Protein AF-A0A7C3WSU0-F1 (afdb_monomer_lite)

Structure (mmCIF, N/CA/C/O backbone):
data_AF-A0A7C3WSU0-F1
#
_entry.id   AF-A0A7C3WSU0-F1
#
loop_
_atom_site.group_PDB
_atom_site.id
_atom_site.type_symbol
_atom_site.label_atom_id
_atom_site.label_alt_id
_atom_site.label_comp_id
_atom_site.label_asym_id
_atom_site.label_entity_id
_atom_site.label_seq_id
_atom_site.pdbx_PDB_ins_code
_atom_site.Cartn_x
_atom_site.Cartn_y
_atom_site.Cartn_z
_atom_site.occupancy
_atom_site.B_iso_or_equiv
_atom_site.auth_seq_id
_atom_site.auth_comp_id
_atom_site.auth_asym_id
_atom_site.auth_atom_id
_atom_site.pdbx_PDB_model_num
ATOM 1 N N . MET A 1 1 ? 12.229 -2.078 14.848 1.00 56.19 1 MET A N 1
ATOM 2 C CA . MET A 1 1 ? 11.170 -2.334 13.840 1.00 56.19 1 MET A CA 1
ATOM 3 C C . MET A 1 1 ? 11.058 -1.104 12.958 1.00 56.19 1 MET A C 1
ATOM 5 O O . MET A 1 1 ? 10.779 -0.044 13.501 1.00 56.19 1 MET A O 1
ATOM 9 N N . SER A 1 2 ? 11.312 -1.209 11.651 1.00 75.44 2 SER A N 1
ATOM 10 C CA . SER A 1 2 ? 11.126 -0.079 10.735 1.00 75.44 2 SER A CA 1
ATOM 11 C C . SER A 1 2 ? 9.689 -0.056 10.209 1.00 75.44 2 SER A C 1
ATOM 13 O O . SER A 1 2 ? 9.094 -1.095 9.912 1.00 75.44 2 SER A O 1
ATOM 15 N N . ALA A 1 3 ? 9.118 1.141 10.139 1.00 80.38 3 ALA A N 1
ATOM 16 C CA . ALA A 1 3 ? 7.867 1.410 9.452 1.00 80.38 3 ALA A CA 1
ATOM 17 C C . ALA A 1 3 ? 8.129 2.562 8.477 1.00 80.38 3 ALA A C 1
ATOM 19 O O . ALA A 1 3 ? 8.722 3.568 8.869 1.00 80.38 3 ALA A O 1
ATOM 20 N N . ARG A 1 4 ? 7.731 2.403 7.214 1.00 86.62 4 ARG A N 1
ATOM 21 C CA . ARG A 1 4 ? 7.908 3.410 6.163 1.00 86.62 4 ARG A CA 1
ATOM 22 C C . ARG A 1 4 ? 6.550 3.978 5.780 1.00 86.62 4 ARG A C 1
ATOM 24 O O . ARG A 1 4 ? 5.671 3.230 5.365 1.00 86.62 4 ARG A O 1
ATOM 31 N N . SER A 1 5 ? 6.390 5.292 5.912 1.00 88.31 5 SER A N 1
ATOM 32 C CA . SER A 1 5 ? 5.204 5.997 5.415 1.00 88.31 5 SER A CA 1
ATOM 33 C C . SER A 1 5 ? 5.299 6.158 3.901 1.00 88.31 5 SER A C 1
ATOM 35 O O . SER A 1 5 ? 6.313 6.658 3.425 1.00 88.31 5 SER A O 1
ATOM 37 N N . LEU A 1 6 ? 4.266 5.748 3.168 1.00 88.38 6 LEU A N 1
ATOM 38 C CA . LEU A 1 6 ? 4.183 5.845 1.705 1.00 88.38 6 LEU A CA 1
ATOM 39 C C . LEU A 1 6 ? 3.378 7.061 1.228 1.00 88.38 6 LEU A C 1
ATOM 41 O O . LEU A 1 6 ? 3.475 7.437 0.064 1.00 88.38 6 LEU A O 1
ATOM 45 N N . GLY A 1 7 ? 2.578 7.664 2.111 1.00 91.31 7 GLY A N 1
ATOM 46 C CA . GLY A 1 7 ? 1.758 8.827 1.784 1.00 91.31 7 GLY A CA 1
ATOM 47 C C . GLY A 1 7 ? 0.431 8.874 2.525 1.00 91.31 7 GLY A C 1
ATOM 48 O O . GLY A 1 7 ? 0.243 8.178 3.529 1.00 91.31 7 GLY A O 1
ATOM 49 N N . ARG A 1 8 ? -0.475 9.725 2.043 1.00 92.88 8 ARG A N 1
ATOM 50 C CA . ARG A 1 8 ? -1.851 9.859 2.542 1.00 92.88 8 ARG A CA 1
ATOM 51 C C . ARG A 1 8 ? -2.804 9.065 1.661 1.00 92.88 8 ARG A C 1
ATOM 53 O O . ARG A 1 8 ? -2.611 8.981 0.449 1.00 92.88 8 ARG A O 1
ATOM 60 N N . GLY A 1 9 ? -3.828 8.485 2.269 1.00 92.44 9 GLY A N 1
ATOM 61 C CA . GLY A 1 9 ? -4.791 7.633 1.587 1.00 92.44 9 GLY A CA 1
ATOM 62 C C . GLY A 1 9 ? -6.079 7.449 2.375 1.00 92.44 9 GLY A C 1
ATOM 63 O O . GLY A 1 9 ? -6.154 7.821 3.546 1.00 92.44 9 GLY 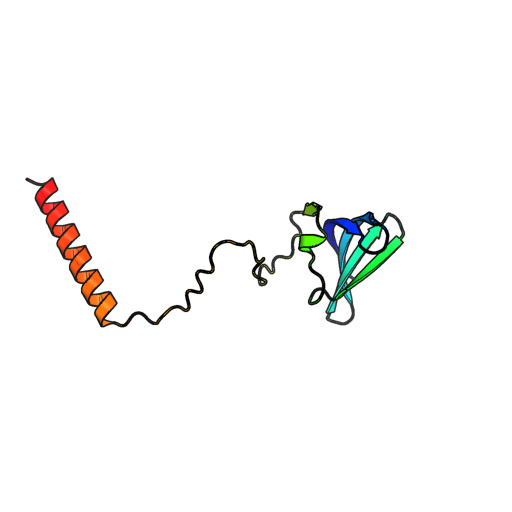A O 1
ATOM 64 N N . VAL A 1 10 ? -7.088 6.860 1.736 1.00 92.00 10 VAL A N 1
ATOM 65 C CA . VAL A 1 10 ? -8.364 6.533 2.390 1.00 92.00 10 VAL A CA 1
ATOM 66 C C . VAL A 1 10 ? -8.309 5.106 2.909 1.00 92.00 10 VAL A C 1
ATOM 68 O O . VAL A 1 10 ? -7.942 4.176 2.191 1.00 92.00 10 VAL A O 1
ATOM 71 N N . CYS A 1 11 ? -8.673 4.916 4.173 1.00 93.31 11 CYS A N 1
ATOM 72 C CA . CYS A 1 11 ? -8.697 3.593 4.767 1.00 93.31 11 CYS A CA 1
ATOM 73 C C . CYS A 1 11 ? -9.918 2.798 4.292 1.00 93.31 11 CYS A C 1
ATOM 75 O O . CYS A 1 11 ? -11.046 3.204 4.568 1.00 93.31 11 CYS A O 1
ATOM 77 N N . PRO A 1 12 ? -9.738 1.612 3.688 1.00 92.62 12 PRO A N 1
ATOM 78 C CA . PRO A 1 12 ? -10.858 0.799 3.218 1.00 92.62 12 PRO A CA 1
ATOM 79 C C . PRO A 1 12 ? -11.663 0.182 4.371 1.00 92.62 12 PRO A C 1
ATOM 81 O O . PRO A 1 12 ? -12.747 -0.341 4.148 1.00 92.62 12 PRO A O 1
ATOM 84 N N . LYS A 1 13 ? -11.137 0.218 5.606 1.00 93.94 13 LYS A N 1
ATOM 85 C CA . LYS A 1 13 ? -11.818 -0.330 6.787 1.00 93.94 13 LYS A CA 1
ATOM 86 C C . LYS A 1 13 ? -12.759 0.654 7.469 1.00 93.94 13 LYS A C 1
ATOM 88 O O . LYS A 1 13 ? -13.737 0.214 8.056 1.00 93.94 13 LYS A O 1
ATOM 93 N N . CYS A 1 14 ? -12.453 1.949 7.439 1.00 93.19 14 CYS A N 1
ATOM 94 C CA . CYS A 1 14 ? -13.235 2.954 8.165 1.00 93.19 14 CYS A CA 1
ATOM 95 C C . CYS A 1 14 ? -13.619 4.182 7.333 1.00 93.19 14 CYS A C 1
ATOM 97 O O . CYS A 1 14 ? -14.306 5.047 7.852 1.00 93.19 14 CYS A O 1
ATOM 99 N N . GLY A 1 15 ? -13.179 4.289 6.076 1.00 92.19 15 GLY A N 1
ATOM 100 C CA . GLY A 1 15 ? -13.494 5.415 5.186 1.00 92.19 15 GLY A CA 1
ATOM 101 C C . GLY A 1 15 ? -12.751 6.719 5.499 1.00 92.19 15 GLY A C 1
ATOM 102 O O . GLY A 1 15 ? -12.762 7.634 4.684 1.00 92.19 15 GLY A O 1
ATOM 103 N N . GLU A 1 16 ? -12.069 6.793 6.640 1.00 92.00 16 GLU A N 1
ATOM 104 C CA . GLU A 1 16 ? -11.299 7.963 7.066 1.00 92.00 16 GLU A CA 1
ATOM 105 C C . GLU A 1 16 ? -9.977 8.098 6.305 1.00 92.00 16 GLU A C 1
ATOM 107 O O . GLU A 1 16 ? -9.353 7.108 5.902 1.00 92.00 16 GLU A O 1
ATOM 112 N N . GLU A 1 17 ? -9.496 9.333 6.180 1.00 92.94 17 GLU A N 1
ATOM 113 C CA . GLU A 1 17 ? -8.153 9.592 5.674 1.00 92.94 17 GLU A CA 1
ATOM 114 C C . GLU A 1 17 ? -7.091 9.212 6.722 1.00 92.94 17 GLU A C 1
ATOM 116 O O . GLU A 1 17 ? -7.260 9.390 7.935 1.00 92.94 17 GLU A O 1
ATOM 121 N N . GLY A 1 18 ? -5.965 8.671 6.267 1.00 93.81 18 GLY A N 1
ATOM 122 C CA . GLY A 1 18 ? -4.847 8.317 7.129 1.00 93.81 18 GLY A CA 1
ATOM 123 C C . GLY A 1 18 ? -3.532 8.183 6.377 1.00 93.81 18 GLY A C 1
ATOM 124 O O . GLY A 1 18 ? -3.459 8.289 5.153 1.00 93.81 18 GLY A O 1
ATOM 125 N N . SER A 1 19 ? -2.461 7.944 7.128 1.00 94.12 19 SER A N 1
ATOM 126 C CA . SER A 1 19 ? -1.149 7.669 6.543 1.00 94.12 19 SER A CA 1
ATOM 127 C C . SER A 1 19 ? -1.049 6.196 6.165 1.00 94.12 19 SER A C 1
ATOM 129 O O . SER A 1 19 ? -1.189 5.332 7.032 1.00 94.12 19 SER A O 1
ATOM 131 N N . VAL A 1 20 ? -0.773 5.906 4.897 1.00 94.06 20 VAL A N 1
ATOM 132 C CA . VAL A 1 20 ? -0.479 4.550 4.421 1.00 94.06 20 VAL A CA 1
ATOM 133 C C . VAL A 1 20 ? 0.963 4.220 4.796 1.00 94.06 20 VAL A C 1
ATOM 135 O O . VAL A 1 20 ? 1.891 4.947 4.440 1.00 94.06 20 VAL A O 1
ATOM 138 N N . VAL A 1 21 ? 1.164 3.139 5.543 1.00 93.31 21 VAL A N 1
ATOM 139 C CA . VAL A 1 21 ? 2.460 2.754 6.108 1.00 93.31 21 VAL A CA 1
ATOM 140 C C . VAL A 1 21 ? 2.723 1.280 5.834 1.00 93.31 21 VAL A C 1
ATOM 142 O O . VAL A 1 21 ? 1.842 0.442 6.016 1.00 93.31 21 VAL A O 1
ATOM 145 N N . VAL A 1 22 ? 3.956 0.948 5.461 1.00 93.06 22 VAL A N 1
ATOM 146 C CA . VAL A 1 22 ? 4.429 -0.435 5.354 1.00 93.06 22 VAL A CA 1
ATOM 147 C C . VAL A 1 22 ? 5.328 -0.767 6.535 1.00 93.06 22 VAL A C 1
ATOM 149 O O . VAL A 1 22 ? 6.210 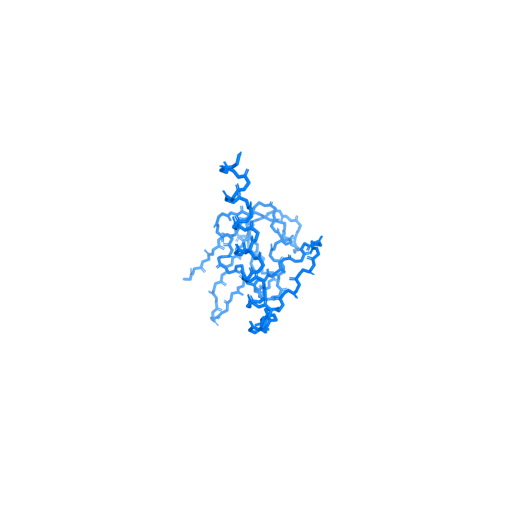0.016 6.898 1.00 93.06 22 VAL A O 1
ATOM 152 N N . LYS A 1 23 ? 5.108 -1.930 7.148 1.00 90.75 23 LYS A N 1
ATOM 153 C CA . LYS A 1 23 ? 5.899 -2.429 8.277 1.00 90.75 23 LYS A CA 1
ATOM 154 C C . LYS A 1 23 ? 6.477 -3.803 7.958 1.00 90.75 23 LYS A C 1
ATOM 156 O O . LYS A 1 23 ? 5.748 -4.691 7.519 1.00 90.75 23 LYS A O 1
ATOM 161 N N . TRP A 1 24 ? 7.762 -3.986 8.259 1.00 89.44 24 TRP A N 1
ATOM 162 C CA . TRP A 1 24 ? 8.425 -5.288 8.185 1.00 89.44 24 TRP A CA 1
ATOM 163 C C . TRP A 1 24 ? 8.226 -6.063 9.492 1.00 89.44 24 TRP A C 1
ATOM 165 O O . TRP A 1 24 ? 8.648 -5.610 10.563 1.00 89.44 24 TRP A O 1
ATOM 175 N N . VAL A 1 25 ? 7.582 -7.228 9.425 1.00 86.94 25 VAL A N 1
ATOM 176 C CA . VAL A 1 25 ? 7.328 -8.109 10.576 1.00 86.94 25 VAL A CA 1
ATOM 177 C C . VAL A 1 25 ? 7.579 -9.557 10.158 1.00 86.94 25 VAL A C 1
ATOM 179 O O . VAL A 1 25 ? 6.994 -10.034 9.192 1.00 86.94 25 VAL A O 1
ATOM 182 N N . GLY A 1 26 ? 8.458 -10.271 10.868 1.00 86.19 26 GLY A N 1
ATOM 183 C CA . GLY A 1 26 ? 8.680 -11.706 10.634 1.00 86.19 26 GLY A CA 1
ATOM 184 C C . GLY A 1 26 ? 9.103 -12.066 9.202 1.00 86.19 26 GLY A C 1
ATOM 185 O O . GLY A 1 26 ? 8.649 -13.072 8.669 1.00 86.19 26 GLY A O 1
ATOM 186 N N . GLY A 1 27 ? 9.917 -11.225 8.552 1.00 87.44 27 GLY A N 1
ATOM 187 C CA . GLY A 1 27 ? 10.397 -11.474 7.185 1.00 87.44 27 GLY A CA 1
ATOM 188 C C . GLY A 1 27 ? 9.420 -11.085 6.072 1.00 87.44 27 GLY A C 1
ATOM 189 O O . GLY A 1 27 ? 9.689 -11.380 4.912 1.00 87.44 27 GLY A O 1
ATOM 190 N N . LYS A 1 28 ? 8.291 -10.449 6.406 1.00 90.12 28 LYS A N 1
ATOM 191 C CA . LYS A 1 28 ? 7.267 -10.032 5.440 1.00 90.12 28 LYS A CA 1
ATOM 192 C C . LYS A 1 28 ? 6.868 -8.574 5.639 1.00 90.12 28 LYS A C 1
ATOM 194 O O . LYS A 1 28 ? 6.954 -8.039 6.746 1.00 90.12 28 LYS A O 1
ATOM 199 N N . GLU A 1 29 ? 6.404 -7.954 4.560 1.00 91.19 29 GLU A N 1
ATOM 200 C CA . GLU A 1 29 ? 5.880 -6.589 4.563 1.00 91.19 29 GLU A CA 1
ATOM 201 C C . GLU A 1 29 ? 4.359 -6.567 4.630 1.00 91.19 29 GLU A C 1
ATOM 203 O O . GLU A 1 29 ? 3.660 -7.309 3.936 1.00 91.19 29 GLU A O 1
ATOM 208 N N . TYR A 1 30 ? 3.850 -5.663 5.457 1.00 93.06 30 TYR A N 1
ATOM 209 C CA . TYR A 1 30 ? 2.429 -5.513 5.711 1.00 93.06 30 TYR A CA 1
ATOM 210 C C . TYR A 1 30 ? 2.017 -4.055 5.598 1.00 93.06 30 TYR A C 1
ATOM 212 O O . TYR A 1 30 ? 2.707 -3.168 6.106 1.00 93.06 30 TYR A O 1
ATOM 220 N N . VAL A 1 31 ? 0.873 -3.832 4.961 1.00 94.81 31 VAL A N 1
ATOM 221 C CA . VAL A 1 31 ? 0.272 -2.520 4.750 1.00 94.81 31 VAL A CA 1
ATOM 222 C C . VAL A 1 31 ? -0.682 -2.208 5.895 1.00 94.81 31 VAL A C 1
ATOM 224 O O . VAL A 1 31 ? -1.541 -3.017 6.267 1.00 94.81 31 VAL A O 1
ATOM 227 N N . TYR A 1 32 ? -0.545 -1.000 6.424 1.00 95.19 32 TYR A N 1
ATOM 228 C CA . TYR A 1 32 ? -1.414 -0.422 7.433 1.00 95.19 32 TYR A CA 1
ATOM 229 C C . TYR A 1 32 ? -1.860 0.971 7.003 1.00 95.19 32 TYR A C 1
ATOM 231 O O . TYR A 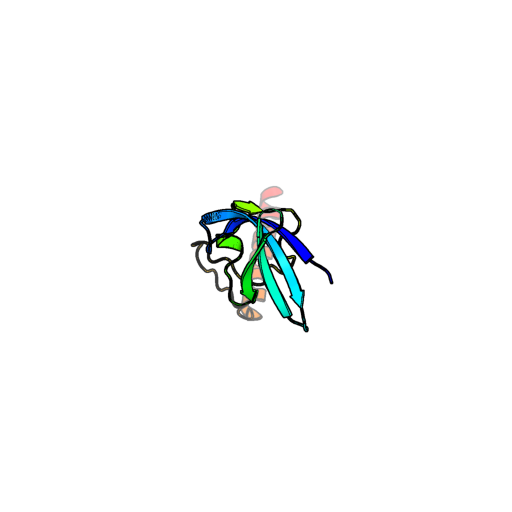1 32 ? -1.130 1.672 6.303 1.00 95.19 32 TYR A O 1
ATOM 239 N N . VAL A 1 33 ? -3.019 1.400 7.497 1.00 95.62 33 VAL A N 1
ATOM 240 C CA . VAL A 1 33 ? -3.405 2.815 7.491 1.00 95.62 33 VAL A CA 1
ATOM 241 C C . VAL A 1 33 ? -3.456 3.315 8.929 1.00 95.62 33 VAL A C 1
ATOM 243 O O . VAL A 1 33 ? -4.136 2.738 9.780 1.00 95.62 33 VAL A O 1
ATOM 246 N N . LYS A 1 34 ? -2.680 4.360 9.217 1.00 94.81 34 LYS A N 1
ATOM 247 C CA . LYS A 1 34 ? -2.579 4.983 10.537 1.00 94.81 34 LYS A CA 1
ATOM 248 C C . LYS A 1 34 ? -3.499 6.202 10.622 1.00 94.81 34 LYS A C 1
ATOM 250 O O . LYS A 1 34 ? -3.340 7.149 9.852 1.00 94.81 34 LYS A O 1
ATOM 255 N N . HIS A 1 35 ? -4.365 6.205 11.631 1.00 93.25 35 HIS A N 1
ATOM 256 C CA . HIS A 1 35 ? -5.255 7.305 12.008 1.00 93.25 35 HIS A CA 1
ATOM 257 C C . HIS A 1 35 ? -4.882 7.783 13.413 1.00 93.25 35 HIS A C 1
ATOM 259 O O . HIS A 1 35 ? -5.332 7.229 14.416 1.00 93.25 35 HIS A O 1
ATOM 265 N N . GLY A 1 36 ? -3.986 8.768 13.512 1.00 88.19 36 GLY A N 1
ATOM 266 C CA . GLY A 1 36 ? -3.502 9.257 14.806 1.00 88.19 36 GLY A CA 1
ATOM 267 C C . GLY A 1 36 ? -2.855 8.147 15.646 1.00 88.19 36 GLY A C 1
ATOM 268 O O . GLY A 1 36 ? -1.710 7.763 15.397 1.00 88.19 36 GLY A O 1
ATOM 269 N N . ARG A 1 37 ? -3.579 7.637 16.651 1.00 89.94 37 ARG A N 1
ATOM 270 C CA . ARG A 1 37 ? -3.129 6.547 17.540 1.00 89.94 37 ARG A CA 1
ATOM 271 C C . ARG A 1 37 ? -3.571 5.153 17.080 1.00 89.94 37 ARG A C 1
ATOM 273 O O . ARG A 1 37 ? -2.991 4.167 17.525 1.00 89.94 37 ARG A O 1
ATOM 280 N N . THR A 1 38 ? -4.538 5.066 16.174 1.00 93.12 38 THR A N 1
ATOM 281 C CA . THR A 1 38 ? -5.104 3.802 15.694 1.00 93.12 38 THR A CA 1
ATOM 282 C C . THR A 1 38 ? -4.413 3.356 14.411 1.00 93.12 38 THR A C 1
ATOM 284 O O . THR A 1 38 ? -4.059 4.176 13.564 1.00 93.12 38 THR A O 1
ATOM 287 N N . TRP A 1 39 ? -4.216 2.047 14.258 1.00 94.56 39 TRP A N 1
ATOM 288 C CA . TRP A 1 39 ? -3.642 1.442 13.058 1.00 94.56 39 TRP A CA 1
ATOM 289 C C . TRP A 1 39 ? -4.575 0.356 12.546 1.00 94.56 39 TRP A C 1
ATOM 291 O O . TRP A 1 39 ? -4.853 -0.616 13.247 1.00 94.56 39 TRP A O 1
ATOM 301 N N . HIS A 1 40 ? -5.013 0.487 11.303 1.00 95.94 40 HIS A N 1
ATOM 302 C CA . HIS A 1 40 ? -5.793 -0.534 10.628 1.00 95.94 40 HIS A CA 1
ATOM 303 C C . HIS A 1 40 ? -4.881 -1.381 9.750 1.00 95.94 40 HIS A C 1
ATOM 305 O O . HIS A 1 40 ? -4.291 -0.888 8.793 1.00 95.94 40 HIS A O 1
ATOM 311 N N . TYR A 1 41 ? -4.763 -2.666 10.082 1.00 95.44 41 TYR A N 1
ATOM 312 C CA . TYR A 1 41 ? -4.121 -3.646 9.209 1.00 95.44 41 TYR A CA 1
ATOM 313 C C . TYR A 1 41 ? -4.947 -3.823 7.940 1.00 95.44 41 TYR A C 1
ATOM 315 O O . TYR A 1 41 ? -6.128 -4.158 8.042 1.00 95.44 41 TYR A O 1
ATOM 323 N N . ILE A 1 42 ? -4.340 -3.621 6.774 1.00 95.19 42 ILE A N 1
ATOM 324 C CA . ILE A 1 42 ? -5.018 -3.783 5.485 1.00 95.19 42 ILE A CA 1
ATOM 325 C C . ILE A 1 42 ? -4.722 -5.160 4.907 1.00 95.19 42 ILE A C 1
ATOM 327 O O . ILE A 1 42 ? -5.643 -5.880 4.533 1.00 95.19 42 ILE A O 1
ATOM 331 N N . GLY A 1 43 ? -3.449 -5.551 4.891 1.00 94.56 43 GLY A N 1
ATOM 332 C CA . GLY A 1 43 ? -3.045 -6.838 4.349 1.00 94.56 43 GLY A CA 1
ATOM 333 C C . GLY A 1 43 ? -1.543 -6.949 4.092 1.00 94.56 43 GLY A C 1
ATOM 334 O O . GLY A 1 43 ? -0.790 -6.009 4.354 1.00 94.56 43 GLY A O 1
ATOM 335 N N . PRO A 1 44 ? -1.087 -8.106 3.594 1.00 93.25 44 PRO A N 1
ATOM 336 C CA . PRO A 1 44 ? 0.263 -8.286 3.062 1.00 93.25 44 PRO A CA 1
ATOM 337 C C . PRO A 1 44 ? 0.511 -7.404 1.827 1.00 93.25 44 PRO A C 1
ATOM 339 O O . PRO A 1 44 ? -0.399 -7.226 1.015 1.00 93.25 44 PRO A O 1
ATOM 342 N N . VAL A 1 45 ? 1.732 -6.882 1.660 1.00 90.88 45 VAL A N 1
ATOM 343 C CA . VAL A 1 45 ? 2.109 -6.022 0.512 1.00 90.88 45 VAL A CA 1
ATOM 344 C C . VAL A 1 45 ? 1.829 -6.676 -0.847 1.00 90.88 45 VAL A C 1
ATOM 346 O O . VAL A 1 45 ? 1.436 -5.992 -1.784 1.00 90.88 45 VAL A O 1
ATOM 349 N N . ASP A 1 46 ? 1.977 -7.995 -0.963 1.00 88.12 46 ASP A N 1
ATOM 350 C CA . ASP A 1 46 ? 1.762 -8.758 -2.199 1.00 88.12 46 ASP A CA 1
ATOM 351 C C . ASP A 1 46 ? 0.282 -8.890 -2.606 1.00 88.12 46 ASP A C 1
ATOM 353 O O . ASP A 1 46 ? -0.010 -9.209 -3.764 1.00 88.12 46 ASP A O 1
ATOM 357 N N . LYS A 1 47 ? -0.643 -8.623 -1.674 1.00 90.75 47 LYS A N 1
ATOM 358 C CA . LYS A 1 47 ? -2.097 -8.786 -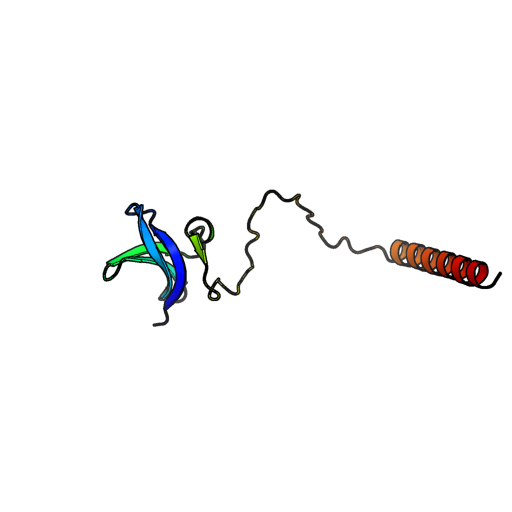1.855 1.00 90.75 47 LYS A CA 1
ATOM 359 C C . LYS A 1 47 ? -2.881 -7.477 -1.854 1.00 90.75 47 LYS A C 1
ATOM 361 O O . LYS A 1 47 ? -4.082 -7.500 -2.102 1.00 90.75 47 LYS A O 1
ATOM 366 N N . VAL A 1 48 ? -2.235 -6.359 -1.535 1.00 89.88 48 VAL A N 1
ATOM 367 C CA . VAL A 1 48 ? -2.879 -5.048 -1.424 1.00 89.88 48 VAL A CA 1
ATOM 368 C C . VAL A 1 48 ? -2.437 -4.177 -2.590 1.00 89.88 48 VAL A C 1
ATOM 370 O O . VAL A 1 48 ? -1.243 -3.978 -2.797 1.00 89.88 48 VAL A O 1
ATOM 373 N N . ASP A 1 49 ? -3.398 -3.614 -3.321 1.00 89.62 49 ASP A N 1
ATOM 374 C CA . ASP A 1 49 ? -3.110 -2.543 -4.271 1.00 89.62 49 ASP A CA 1
ATOM 375 C C . ASP A 1 49 ? -2.898 -1.229 -3.510 1.00 89.62 49 ASP A C 1
ATOM 377 O O . ASP A 1 49 ? -3.838 -0.538 -3.123 1.00 89.62 49 ASP A O 1
ATOM 381 N N . ILE A 1 50 ? -1.634 -0.912 -3.241 1.00 88.19 50 ILE A N 1
ATOM 382 C CA . ILE A 1 50 ? -1.243 0.279 -2.482 1.00 88.19 50 ILE A CA 1
ATOM 383 C C . ILE A 1 50 ? -1.521 1.556 -3.282 1.00 88.19 50 ILE A C 1
ATOM 385 O O . ILE A 1 50 ? -1.853 2.581 -2.688 1.00 88.19 50 ILE A O 1
ATOM 389 N N . TYR A 1 51 ? -1.411 1.506 -4.611 1.00 85.25 51 TYR A N 1
ATOM 390 C CA . TYR A 1 51 ? -1.628 2.675 -5.462 1.00 85.25 51 TYR A CA 1
ATOM 391 C C . TYR A 1 51 ? -3.092 3.105 -5.437 1.00 85.25 51 TYR A C 1
ATOM 393 O O . TYR A 1 51 ? -3.364 4.298 -5.357 1.00 85.25 51 TYR A O 1
ATOM 401 N N . ALA A 1 52 ? -4.019 2.146 -5.391 1.00 86.62 52 ALA A N 1
ATOM 402 C CA . ALA A 1 52 ? -5.443 2.428 -5.218 1.00 86.62 52 ALA A CA 1
ATOM 403 C C . ALA A 1 52 ? -5.785 3.058 -3.851 1.00 86.62 52 ALA A C 1
ATOM 405 O O . ALA A 1 52 ? -6.806 3.730 -3.717 1.00 86.62 52 ALA A O 1
ATOM 406 N N . LEU A 1 53 ? -4.949 2.848 -2.827 1.00 84.94 53 LEU A N 1
ATOM 407 C CA . LEU A 1 53 ? -5.156 3.422 -1.493 1.00 84.94 53 LEU A CA 1
ATOM 408 C C . LEU A 1 53 ? -4.615 4.849 -1.366 1.00 84.94 53 LEU A C 1
ATOM 410 O O . LEU A 1 53 ? -5.111 5.611 -0.534 1.00 84.94 53 LEU A O 1
ATOM 414 N N . LEU A 1 54 ? -3.584 5.200 -2.134 1.00 88.88 54 LEU A N 1
ATOM 415 C CA . LEU A 1 54 ? -2.887 6.479 -2.029 1.00 88.88 54 LEU A CA 1
ATOM 416 C C . LEU A 1 54 ? -3.645 7.590 -2.766 1.00 88.88 54 LEU A C 1
ATOM 418 O O . LEU A 1 54 ? -4.025 7.445 -3.922 1.00 88.88 54 LEU A O 1
ATOM 422 N N . ARG A 1 55 ? -3.803 8.737 -2.102 1.00 85.81 55 ARG A N 1
ATOM 423 C CA . ARG A 1 55 ? -4.220 10.002 -2.729 1.00 85.81 55 ARG A CA 1
ATOM 424 C C . ARG A 1 55 ? -3.034 10.926 -2.959 1.00 85.81 55 ARG A C 1
ATOM 426 O O . ARG A 1 55 ? -2.913 11.517 -4.023 1.00 85.81 55 ARG A O 1
ATOM 433 N N . GLU A 1 56 ? -2.144 11.005 -1.974 1.00 82.31 56 GLU A N 1
ATOM 434 C CA . GLU A 1 56 ? -0.944 11.839 -2.028 1.00 82.31 56 GLU A CA 1
ATOM 435 C C . GLU A 1 56 ? 0.272 10.971 -1.692 1.00 82.31 56 GLU A C 1
ATOM 437 O O . GLU A 1 56 ? 0.552 10.716 -0.511 1.00 82.31 56 GLU A O 1
ATOM 442 N N . PRO A 1 57 ? 0.971 10.444 -2.710 1.00 76.25 57 PRO A N 1
ATOM 443 C CA . PRO A 1 57 ? 2.169 9.652 -2.493 1.00 76.25 57 PRO A CA 1
ATOM 444 C C . PRO A 1 57 ? 3.326 10.539 -2.024 1.00 76.25 57 PRO A C 1
ATOM 446 O O . PRO A 1 57 ? 3.501 11.664 -2.488 1.00 76.25 57 PRO A O 1
ATOM 449 N N . THR A 1 58 ? 4.160 10.018 -1.128 1.00 75.75 58 THR A N 1
ATOM 450 C CA . THR A 1 58 ? 5.430 10.663 -0.771 1.00 75.75 58 THR A CA 1
ATOM 451 C C . THR A 1 58 ? 6.568 10.098 -1.619 1.00 75.75 58 THR A C 1
ATOM 453 O O . THR A 1 58 ? 6.452 9.047 -2.250 1.00 75.75 58 THR A O 1
ATOM 456 N N . THR A 1 59 ? 7.733 10.746 -1.579 1.00 62.22 59 THR A N 1
ATOM 457 C CA . THR A 1 59 ? 8.978 10.251 -2.203 1.00 62.22 59 THR A CA 1
ATOM 458 C C . THR A 1 59 ? 9.456 8.902 -1.647 1.00 62.22 59 THR A C 1
ATOM 460 O O . THR A 1 59 ? 10.405 8.319 -2.162 1.00 62.22 59 THR A O 1
ATOM 463 N N . ALA A 1 60 ? 8.792 8.385 -0.609 1.00 59.50 60 ALA A N 1
ATOM 464 C CA . ALA A 1 60 ? 9.018 7.067 -0.035 1.00 59.50 60 ALA A CA 1
ATOM 465 C C . ALA A 1 60 ? 8.175 5.955 -0.689 1.00 59.50 60 ALA A C 1
ATOM 467 O O . ALA A 1 60 ? 8.170 4.835 -0.165 1.00 59.50 60 ALA A O 1
ATOM 468 N N . LEU A 1 61 ? 7.497 6.238 -1.814 1.00 59.09 61 LEU A N 1
ATOM 469 C CA . LEU A 1 61 ? 6.969 5.227 -2.740 1.00 59.09 61 LEU A CA 1
ATOM 470 C C . LEU A 1 61 ? 7.955 4.051 -2.853 1.00 59.09 61 LEU A C 1
ATOM 472 O O . LEU A 1 61 ? 9.173 4.264 -2.878 1.00 59.09 61 LEU A O 1
ATOM 476 N N . PRO A 1 62 ? 7.477 2.797 -2.871 1.00 51.09 62 PRO A N 1
ATOM 477 C CA . PRO A 1 62 ? 8.375 1.658 -2.836 1.00 51.09 62 PRO A CA 1
ATOM 478 C C . PRO A 1 62 ? 9.305 1.709 -4.053 1.00 51.09 62 PRO A C 1
ATOM 480 O O . PRO A 1 62 ? 8.868 1.551 -5.188 1.00 51.09 62 PRO A O 1
ATOM 483 N N . LEU A 1 63 ? 10.613 1.853 -3.805 1.00 49.31 63 LEU A N 1
ATOM 484 C CA . LEU A 1 63 ? 11.709 1.725 -4.784 1.00 49.31 63 LEU A CA 1
ATOM 485 C C . LEU A 1 63 ? 11.828 0.303 -5.381 1.00 49.31 63 LEU A C 1
ATOM 487 O O . LEU A 1 63 ? 12.876 -0.100 -5.874 1.00 49.31 63 LEU A O 1
ATOM 491 N N . ARG A 1 64 ? 10.746 -0.476 -5.343 1.00 47.53 64 ARG A N 1
ATOM 492 C CA . ARG A 1 64 ? 10.534 -1.656 -6.168 1.00 47.53 64 ARG A CA 1
ATOM 493 C C . ARG A 1 64 ? 9.299 -1.419 -7.027 1.00 47.53 64 ARG A C 1
ATOM 495 O O . ARG A 1 64 ? 8.262 -2.048 -6.840 1.00 47.53 64 ARG A O 1
ATOM 502 N N . ALA A 1 65 ? 9.449 -0.520 -7.998 1.00 46.28 65 ALA A N 1
ATOM 503 C CA . ALA A 1 65 ? 8.682 -0.547 -9.236 1.00 46.28 65 ALA A CA 1
ATOM 504 C C . ALA A 1 65 ? 9.027 -1.852 -9.981 1.00 46.28 65 ALA A C 1
ATOM 506 O O . ALA A 1 65 ? 9.853 -1.887 -10.882 1.00 46.28 65 ALA A O 1
ATOM 507 N N . GLY A 1 66 ? 8.469 -2.957 -9.496 1.00 43.00 66 GLY A N 1
ATOM 508 C CA . GLY A 1 66 ? 8.517 -4.279 -10.116 1.00 43.00 66 GLY A CA 1
ATOM 509 C C . GLY A 1 66 ? 7.117 -4.864 -10.260 1.00 43.00 66 GLY A C 1
ATOM 510 O O . GLY A 1 66 ? 6.961 -6.078 -10.322 1.00 43.00 66 GLY A O 1
ATOM 511 N N . ARG A 1 67 ? 6.090 -4.007 -10.242 1.00 43.03 67 ARG A N 1
ATOM 512 C CA . ARG A 1 67 ? 4.728 -4.381 -10.591 1.00 43.03 67 ARG A CA 1
ATOM 513 C C . ARG A 1 67 ? 4.155 -3.294 -11.481 1.00 43.03 67 ARG A C 1
ATOM 515 O O . ARG A 1 67 ? 3.928 -2.164 -11.067 1.00 43.03 67 ARG A O 1
ATOM 522 N N . GLU A 1 68 ? 4.035 -3.695 -12.726 1.00 41.62 68 GLU A N 1
ATOM 523 C CA . GLU A 1 68 ? 3.393 -3.051 -13.854 1.00 41.62 68 GLU A CA 1
ATOM 524 C C . GLU A 1 68 ? 2.016 -2.564 -13.385 1.00 41.62 68 GLU A C 1
ATOM 526 O O . GLU A 1 68 ? 1.087 -3.349 -13.189 1.00 41.62 68 GLU A O 1
ATOM 531 N N . VAL A 1 69 ? 1.911 -1.270 -13.080 1.00 44.75 69 VAL A N 1
ATOM 532 C CA . VAL A 1 69 ? 0.622 -0.623 -12.853 1.00 44.75 69 VAL A CA 1
ATOM 533 C C . VAL A 1 69 ? -0.049 -0.619 -14.217 1.00 44.75 69 VAL A C 1
ATOM 535 O O . VAL A 1 69 ? 0.415 0.065 -15.128 1.00 44.75 69 VAL A O 1
ATOM 538 N N . GLY A 1 70 ? -1.090 -1.438 -14.361 1.00 39.06 70 GLY A N 1
ATOM 539 C CA . GLY A 1 70 ? -1.936 -1.521 -15.546 1.00 39.06 70 GLY A CA 1
ATOM 540 C C . GLY A 1 70 ? -2.716 -0.227 -15.753 1.00 39.06 70 GLY A C 1
ATOM 541 O O . GLY A 1 70 ? -3.931 -0.188 -15.596 1.00 39.06 70 GLY A O 1
ATOM 542 N N . ILE A 1 71 ? -2.011 0.845 -16.106 1.00 40.41 71 ILE A N 1
ATOM 543 C CA . ILE A 1 71 ? -2.584 1.912 -16.909 1.00 40.41 71 ILE A CA 1
ATOM 544 C C . ILE A 1 71 ? -2.920 1.246 -18.239 1.00 40.41 71 ILE A C 1
ATOM 546 O O . ILE A 1 71 ? -2.079 0.554 -18.811 1.00 40.41 71 ILE A O 1
ATOM 550 N N . ALA A 1 72 ? -4.147 1.429 -18.719 1.00 42.78 72 ALA A N 1
ATOM 551 C CA . ALA A 1 72 ? -4.542 1.100 -20.080 1.00 42.78 72 ALA A CA 1
ATOM 552 C C . ALA A 1 72 ? -3.764 1.988 -21.075 1.00 42.78 72 ALA A C 1
ATOM 554 O O . ALA A 1 72 ? -4.302 2.899 -21.692 1.00 42.78 72 ALA A O 1
ATOM 555 N N . GLY A 1 73 ? -2.461 1.754 -21.175 1.00 37.47 73 GLY A N 1
ATOM 556 C CA . GLY A 1 73 ? -1.581 2.150 -22.255 1.00 37.47 73 GLY A CA 1
ATOM 557 C C . GLY A 1 73 ? -1.181 0.857 -22.944 1.00 37.47 73 GLY A C 1
ATOM 558 O O . GLY A 1 73 ? -0.802 -0.101 -22.273 1.00 37.47 73 GLY A O 1
ATOM 559 N N . GLY A 1 74 ? -1.366 0.799 -24.262 1.00 37.97 74 GLY A N 1
ATOM 560 C CA . GLY A 1 74 ? -1.175 -0.403 -25.066 1.00 37.97 74 GLY A CA 1
ATOM 561 C C . GLY A 1 74 ? 0.054 -1.206 -24.644 1.00 37.97 74 GLY A C 1
ATOM 562 O O . GLY A 1 74 ? 1.174 -0.701 -24.640 1.00 37.97 74 GLY A O 1
ATOM 563 N N . SER A 1 75 ? -0.188 -2.465 -24.287 1.00 33.00 75 SER A N 1
ATOM 564 C CA . SER A 1 75 ? 0.831 -3.487 -24.094 1.00 33.00 75 SER A CA 1
ATOM 565 C C . SER A 1 75 ? 1.721 -3.557 -25.340 1.00 33.00 75 SER A C 1
ATOM 567 O O . SER A 1 75 ? 1.355 -4.144 -26.356 1.00 33.00 75 SER A O 1
ATOM 569 N N . MET A 1 76 ? 2.909 -2.960 -25.270 1.00 40.91 76 MET A N 1
ATOM 570 C CA . MET A 1 76 ? 4.054 -3.460 -26.018 1.00 40.91 76 MET A CA 1
ATOM 571 C C . MET A 1 76 ? 4.736 -4.498 -25.135 1.00 40.91 76 MET A C 1
ATOM 573 O O . MET A 1 76 ? 5.729 -4.227 -24.464 1.00 40.91 76 MET A O 1
ATOM 577 N N . SER A 1 77 ? 4.200 -5.718 -25.154 1.00 39.09 77 SER A N 1
ATOM 578 C CA . SER A 1 77 ? 4.926 -6.912 -24.734 1.00 39.09 77 SER A CA 1
ATOM 579 C C . SER A 1 77 ? 6.036 -7.200 -25.752 1.00 39.09 77 SER A C 1
ATOM 581 O O . SER A 1 77 ? 5.945 -8.107 -26.584 1.00 39.09 77 SER A O 1
ATOM 583 N N . GLY A 1 78 ? 7.081 -6.381 -25.731 1.00 40.94 78 GLY A N 1
ATOM 584 C CA . GLY A 1 78 ? 8.328 -6.666 -26.415 1.00 40.94 78 GLY A CA 1
ATOM 585 C C . GLY A 1 78 ? 9.103 -7.701 -25.615 1.00 40.94 78 GLY A C 1
ATOM 586 O O . GLY A 1 78 ? 10.018 -7.349 -24.879 1.00 40.94 78 GLY A O 1
ATOM 587 N N . GLN A 1 79 ? 8.784 -8.989 -25.784 1.00 43.91 79 GLN A N 1
ATOM 588 C CA . GLN A 1 79 ? 9.856 -9.981 -25.702 1.00 43.91 79 GLN A CA 1
ATOM 589 C C . GLN A 1 79 ? 10.962 -9.470 -26.634 1.00 43.91 79 GLN A C 1
ATOM 591 O O . GLN A 1 79 ? 10.644 -9.179 -27.794 1.00 43.91 79 GLN A O 1
ATOM 596 N N . PRO A 1 80 ? 12.225 -9.338 -26.194 1.00 43.66 80 PRO A N 1
ATOM 597 C CA . PRO A 1 80 ? 13.310 -9.130 -27.131 1.00 43.66 80 PRO A CA 1
ATOM 598 C C . PRO A 1 80 ? 13.350 -10.381 -28.009 1.00 43.66 80 PRO A C 1
ATOM 600 O O . PRO A 1 80 ? 13.920 -11.408 -27.646 1.00 43.66 80 PRO A O 1
ATOM 603 N N . ARG A 1 81 ? 12.659 -10.332 -29.153 1.00 52.91 81 ARG A N 1
ATOM 604 C CA . ARG A 1 81 ? 12.864 -11.287 -30.231 1.00 52.91 81 ARG A CA 1
ATOM 605 C C . ARG A 1 81 ? 14.332 -11.129 -30.565 1.00 52.91 81 ARG A C 1
ATOM 607 O O . ARG A 1 81 ? 14.741 -10.035 -30.947 1.00 52.91 81 ARG A O 1
ATOM 614 N N . ALA A 1 82 ? 15.118 -12.175 -30.324 1.00 56.22 82 ALA A N 1
ATOM 615 C CA . ALA A 1 82 ? 16.511 -12.206 -30.722 1.00 56.22 82 ALA A CA 1
ATOM 616 C C . ALA A 1 82 ? 16.553 -11.821 -32.203 1.00 56.22 82 ALA A C 1
ATOM 618 O O . ALA A 1 82 ? 16.076 -12.574 -33.053 1.00 56.22 82 ALA A O 1
ATOM 619 N N . LEU A 1 83 ? 16.997 -10.594 -32.484 1.00 55.66 83 LEU A N 1
ATOM 620 C CA . LEU A 1 83 ? 17.073 -10.084 -33.840 1.00 55.66 83 LEU A CA 1
ATOM 621 C C . LEU A 1 83 ? 18.032 -11.022 -34.573 1.00 55.66 83 LEU A C 1
ATOM 623 O O . LEU A 1 83 ? 19.193 -11.155 -34.181 1.00 55.66 83 LEU A O 1
ATOM 627 N N . SER A 1 84 ? 17.535 -11.725 -35.587 1.00 66.12 84 SER A N 1
ATOM 628 C CA . SER A 1 84 ? 18.368 -12.591 -36.416 1.00 66.12 84 SER A CA 1
ATOM 629 C C . SER A 1 84 ? 19.517 -11.761 -36.982 1.00 66.12 84 SER A C 1
ATOM 631 O O . SER A 1 84 ? 19.291 -10.653 -37.474 1.00 66.12 84 SER A O 1
ATOM 633 N N . LYS A 1 85 ? 20.746 -12.287 -36.910 1.00 67.56 85 LYS A N 1
ATOM 634 C CA . LYS A 1 85 ? 21.964 -11.598 -37.375 1.00 67.56 85 LYS A CA 1
ATOM 635 C C . LYS A 1 85 ? 21.808 -11.013 -38.781 1.00 67.56 85 LYS A C 1
ATOM 637 O O . LYS A 1 85 ? 22.289 -9.913 -39.032 1.00 67.56 85 LYS A O 1
ATOM 642 N N . ASP A 1 86 ? 21.062 -11.694 -39.644 1.00 71.56 86 ASP A N 1
ATOM 643 C CA . ASP A 1 86 ? 20.811 -11.265 -41.021 1.00 71.56 86 ASP A CA 1
ATOM 644 C C . ASP A 1 86 ? 19.989 -9.969 -41.100 1.00 71.56 86 ASP A C 1
ATOM 646 O O . ASP A 1 86 ? 20.272 -9.102 -41.920 1.00 71.56 86 ASP A O 1
ATOM 650 N N . VAL A 1 87 ? 19.026 -9.771 -40.194 1.00 74.00 87 VAL A N 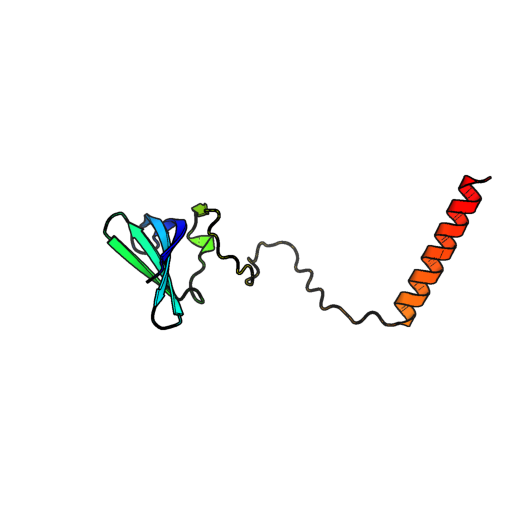1
ATOM 651 C CA . VAL A 1 87 ? 18.211 -8.543 -40.142 1.00 74.00 87 VAL A CA 1
ATOM 652 C C . VAL A 1 87 ? 19.054 -7.366 -39.659 1.00 74.00 87 VAL A C 1
ATOM 654 O O . VAL A 1 87 ? 18.958 -6.273 -40.213 1.00 74.00 87 VAL A O 1
ATOM 657 N N . VAL A 1 88 ? 19.930 -7.592 -38.675 1.00 75.69 88 VAL A N 1
ATOM 658 C CA . VAL A 1 88 ? 20.870 -6.564 -38.200 1.00 75.69 88 VAL A CA 1
ATOM 659 C C . VAL A 1 88 ? 21.831 -6.159 -39.320 1.00 75.69 88 VAL A C 1
ATOM 661 O O . VAL A 1 88 ? 22.061 -4.969 -39.528 1.00 75.69 88 VAL A O 1
ATOM 664 N N . ALA A 1 89 ? 22.358 -7.133 -40.066 1.00 74.50 89 ALA A N 1
ATOM 665 C CA . ALA A 1 89 ? 23.288 -6.881 -41.161 1.00 74.50 89 ALA A CA 1
ATOM 666 C C . ALA A 1 89 ? 22.637 -6.075 -42.296 1.00 74.50 89 ALA A C 1
ATOM 668 O O . ALA A 1 89 ? 23.205 -5.078 -42.743 1.00 74.50 89 ALA A O 1
ATOM 669 N N . VAL A 1 90 ? 21.428 -6.453 -42.723 1.00 80.88 90 VAL A N 1
ATOM 670 C CA . VAL A 1 90 ? 20.714 -5.761 -43.810 1.00 80.88 90 VAL A CA 1
ATOM 671 C C . VAL A 1 90 ? 20.350 -4.329 -43.416 1.00 80.88 90 VAL A C 1
ATOM 673 O O . VAL A 1 90 ? 20.583 -3.406 -44.196 1.00 80.88 90 VAL A O 1
ATOM 676 N N . VAL A 1 91 ? 19.840 -4.117 -42.198 1.00 81.62 91 VAL A N 1
ATOM 677 C CA . VAL A 1 91 ? 19.521 -2.765 -41.705 1.00 81.62 91 VAL A CA 1
ATOM 678 C C . VAL A 1 91 ? 20.788 -1.916 -41.585 1.00 81.62 91 VAL A C 1
ATOM 680 O O . VAL A 1 91 ? 20.779 -0.751 -41.979 1.00 81.62 91 VAL A O 1
ATOM 683 N N . GLY A 1 92 ? 21.895 -2.497 -41.113 1.00 78.88 92 GLY A N 1
ATOM 684 C CA . GLY A 1 92 ? 23.187 -1.813 -41.043 1.00 78.88 92 GLY A CA 1
ATOM 685 C C . GLY A 1 92 ? 23.683 -1.347 -42.413 1.00 78.88 92 GLY A C 1
ATOM 686 O O . GLY A 1 92 ? 24.037 -0.180 -42.572 1.00 78.88 92 GLY A O 1
ATOM 687 N N . ILE A 1 93 ? 23.646 -2.222 -43.422 1.00 83.50 93 ILE A N 1
ATOM 688 C CA . ILE A 1 93 ? 24.054 -1.881 -44.795 1.00 83.50 93 ILE A CA 1
ATOM 689 C C . ILE A 1 93 ? 23.155 -0.781 -45.376 1.00 83.50 93 ILE A C 1
ATOM 691 O O . ILE A 1 93 ? 23.661 0.165 -45.980 1.00 83.50 93 ILE A O 1
ATOM 695 N N . LEU A 1 94 ? 21.839 -0.859 -45.153 1.00 84.50 94 LEU A N 1
ATOM 696 C CA . LEU A 1 94 ? 20.888 0.145 -45.636 1.00 84.50 94 LEU A CA 1
ATOM 697 C C . LEU A 1 94 ? 21.162 1.529 -45.027 1.00 84.50 94 LEU A C 1
ATOM 699 O O . LEU A 1 94 ? 21.166 2.529 -45.744 1.00 84.50 94 LEU A O 1
ATOM 703 N N . LEU A 1 95 ? 21.423 1.591 -43.719 1.00 83.81 95 LEU A N 1
ATOM 704 C CA . LEU A 1 95 ? 21.726 2.845 -43.026 1.00 83.81 95 LEU A CA 1
ATOM 705 C C . LEU A 1 95 ? 23.041 3.462 -43.510 1.00 83.81 95 LEU A C 1
ATOM 707 O O . LEU A 1 95 ? 23.104 4.674 -43.710 1.00 83.81 95 LEU A O 1
ATOM 711 N N . VAL A 1 96 ? 24.068 2.645 -43.754 1.00 82.81 96 VAL A N 1
ATOM 712 C CA . VAL A 1 96 ? 25.343 3.122 -44.311 1.00 82.81 96 VAL A CA 1
ATOM 713 C C . VAL A 1 96 ? 25.159 3.638 -45.741 1.00 82.81 96 VAL A C 1
ATOM 715 O O . VAL A 1 96 ? 25.673 4.706 -46.076 1.00 82.81 96 VAL A O 1
ATOM 718 N N . ALA A 1 97 ? 24.385 2.943 -46.578 1.00 78.25 97 ALA A N 1
ATOM 719 C CA . ALA A 1 97 ? 24.091 3.386 -47.941 1.00 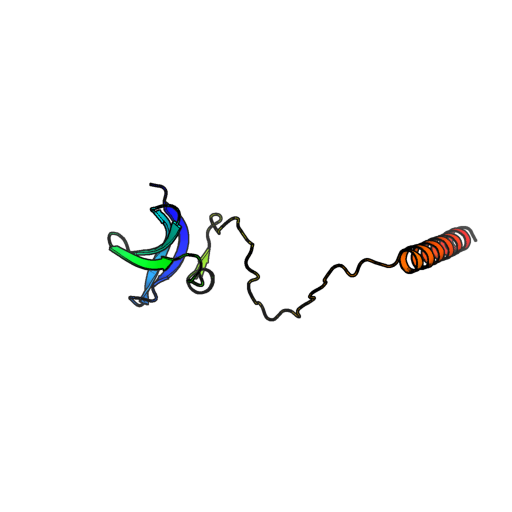78.25 97 ALA A CA 1
ATOM 720 C C . ALA A 1 97 ? 23.302 4.708 -47.963 1.00 78.25 97 ALA A C 1
ATOM 722 O O . ALA A 1 97 ? 23.655 5.625 -48.706 1.00 78.25 97 ALA A O 1
ATOM 723 N N . LEU A 1 98 ? 22.285 4.845 -47.104 1.00 77.75 98 LEU A N 1
ATOM 724 C CA . LEU A 1 98 ? 21.516 6.086 -46.959 1.00 77.75 98 LEU A CA 1
ATOM 725 C C . LEU A 1 98 ? 22.380 7.234 -46.424 1.00 77.75 98 LEU A C 1
ATOM 727 O O . LEU A 1 98 ? 22.315 8.341 -46.952 1.00 77.75 98 LEU A O 1
ATOM 731 N N . GLY A 1 99 ? 23.237 6.974 -45.433 1.00 70.94 99 GLY A N 1
ATOM 732 C CA . GLY A 1 99 ? 24.189 7.964 -44.925 1.00 70.94 99 GLY A CA 1
ATOM 733 C C . GLY A 1 99 ? 25.173 8.435 -45.999 1.00 70.94 99 GLY A C 1
ATOM 734 O O . GLY A 1 99 ? 25.469 9.624 -46.083 1.00 70.94 99 GLY A O 1
ATOM 735 N N . SER A 1 100 ? 25.613 7.525 -46.871 1.00 69.12 100 SER A N 1
ATOM 736 C CA . SER A 1 100 ? 26.501 7.837 -47.999 1.00 69.12 100 SER A CA 1
ATOM 737 C C . SER A 1 100 ? 25.806 8.713 -49.048 1.00 69.12 100 SER A C 1
ATOM 739 O O . SER A 1 100 ? 26.401 9.661 -49.551 1.00 69.12 100 SER A O 1
ATOM 741 N N . LEU A 1 101 ? 24.529 8.450 -49.339 1.00 63.53 101 LEU A N 1
ATOM 742 C CA . LEU A 1 101 ? 23.724 9.271 -50.251 1.00 63.53 101 LEU A CA 1
ATOM 743 C C . LEU A 1 101 ? 23.462 10.677 -49.698 1.00 63.53 101 LEU A C 1
ATOM 745 O O . LEU A 1 101 ? 23.532 11.645 -50.451 1.00 63.53 101 LEU A O 1
ATOM 749 N N . ILE A 1 102 ? 23.214 10.807 -48.392 1.00 64.75 102 ILE A N 1
ATOM 750 C CA . ILE A 1 102 ? 23.059 12.115 -47.739 1.00 64.75 102 ILE A CA 1
ATOM 751 C C . ILE A 1 102 ? 24.394 12.869 -47.744 1.00 64.75 102 ILE A C 1
ATOM 753 O O . ILE A 1 102 ? 24.419 14.047 -48.073 1.00 64.75 102 ILE A O 1
ATOM 757 N N . ALA A 1 103 ? 25.513 12.202 -47.453 1.00 58.16 103 ALA A N 1
ATOM 758 C CA . ALA A 1 103 ? 26.829 12.838 -47.481 1.00 58.16 103 ALA A CA 1
ATOM 759 C C . ALA A 1 103 ? 27.209 13.344 -48.884 1.00 58.16 103 ALA A C 1
ATOM 761 O O . ALA A 1 103 ? 27.776 14.425 -49.006 1.00 58.16 103 ALA A O 1
ATOM 762 N N . ILE A 1 104 ? 26.857 12.607 -49.941 1.00 57.84 104 ILE A N 1
ATOM 763 C CA . ILE A 1 104 ? 27.104 13.030 -51.327 1.00 57.84 104 ILE A CA 1
ATOM 764 C C . ILE A 1 104 ? 26.131 14.145 -51.745 1.00 57.84 104 ILE A C 1
ATOM 766 O O . ILE A 1 104 ? 26.550 15.097 -52.392 1.00 57.84 104 ILE A O 1
ATOM 770 N N . GLY A 1 105 ? 24.859 14.082 -51.338 1.00 54.59 105 GLY A N 1
ATOM 771 C CA . GLY A 1 105 ? 23.861 15.120 -51.634 1.00 54.59 105 GLY A CA 1
ATOM 772 C C . GLY A 1 105 ? 24.048 16.435 -50.866 1.00 54.59 105 GLY A C 1
ATOM 773 O O . GLY A 1 105 ? 23.521 17.457 -51.285 1.00 54.59 105 GLY A O 1
ATOM 774 N N . VAL A 1 106 ? 24.797 16.426 -49.761 1.00 53.19 106 VAL A N 1
ATOM 775 C CA . VAL A 1 106 ? 25.173 17.630 -48.993 1.00 53.19 106 VAL A CA 1
ATOM 776 C C . VAL A 1 106 ? 26.460 18.276 -49.537 1.00 53.19 106 VAL A C 1
ATOM 778 O O . VAL A 1 106 ? 26.754 19.423 -49.211 1.00 53.19 106 VAL A O 1
ATOM 781 N N . VAL A 1 107 ? 27.222 17.562 -50.374 1.00 51.66 107 VAL A N 1
ATOM 782 C CA . VAL A 1 107 ? 28.486 18.030 -50.981 1.00 51.66 107 VAL A CA 1
ATOM 783 C C . VAL A 1 107 ? 28.333 18.331 -52.489 1.00 51.66 107 VAL A C 1
ATOM 785 O O . VAL A 1 107 ? 29.309 18.708 -53.135 1.00 51.66 107 VAL A O 1
ATOM 788 N N . ALA A 1 108 ? 27.123 18.213 -53.049 1.00 46.88 108 ALA A N 1
ATOM 789 C CA . ALA A 1 108 ? 26.795 18.605 -54.425 1.00 46.88 108 ALA A CA 1
ATOM 790 C C . ALA A 1 108 ? 26.194 20.016 -54.501 1.00 46.88 108 ALA A C 1
ATOM 792 O O . ALA A 1 108 ? 25.367 20.354 -53.624 1.00 46.88 108 ALA A O 1
#

Sequence (108 aa):
MSARSLGRGVCPKCGEEGSVVVKWVGGKEYVYVKHGRTWHYIGPVDKVDIYALLREPTTALPLRAGREVGIAGGSMSGQPRALSKDVVAVVGILLVALGSLIAIGVVA

Organism: Thermofilum pendens (NCBI:txid2269)

pLDDT: mean 74.98, std 19.44, range [33.0, 95.94]

Secondary structure (DSSP, 8-state):
--EEEEEEEE-TTTS-EEEEEEEEETTEEEEEEEETTEEEEEEETTTS-HHHHEEEE-TTS-S---S----SS-----------HHHHHHHHHHHHHHHHHHHHHT--

Foldseek 3Di:
DDKFFFAWFADPVPRDIFTWIWDDDPNFIWIWGDDPPDIHTDGTPVPDPVVNGHPGTDPVHPPPPVDPPPDPDDDPPPPPPPPPPVNVVVVVVVVVVVVVVVVVVVVD

Radius of gyration: 25.25 Å; chains: 1; bounding box: 42×31×72 Å